Protein AF-A0A7S1Z3P0-F1 (afdb_monomer_lite)

Radius of gyration: 28.95 Å; chains: 1; bounding box: 57×92×53 Å

Organism: NCBI:txid49249

pLDDT: mean 83.25, std 19.27, range [37.44, 96.88]

InterPro domains:
  IPR041664 Orc1-like, AAA ATPase domain [PF13191] (24-86)
  IPR053159 Hybrid Signal Transduction Histidine Kinase [PTHR43642] (18-118)

Foldseek 3Di:
DDDDDDDDDDDDDDPPPPPPPPPPDPDDPVRVLVVVLVVVLVVLLVQADPVHADEAEDEACLPDDLSRLVSVLSNQLDPSRPRYHYHYYHDPVSDDCPRSNVVSVVVSVVSVGDDDDDD

Secondary structure (DSSP, 8-state):
------------------------PPPPHHHHHHHHHHHHHHHHHHH-BTTB-EEEEE--GGG--HHHHHHHHHHHT-TT-TTEEEEE---GGG--TTSHHHHHHHHHHTTT-------

Sequence (119 aa):
LRRLLFEEQQPEGSQRVSSHSSSPKAATTIEAQNRFQYVFRTFVRAIVSPLRPLVLFLDDLQWADAASLDLIRVMVTDSQTRSLLFLGCYRDNEVSDGHIFSTAVRHIQSQNIPIANIH

Structure (mmCIF, N/CA/C/O backbone):
data_AF-A0A7S1Z3P0-F1
#
_entry.id   AF-A0A7S1Z3P0-F1
#
loop_
_atom_site.group_PDB
_atom_site.id
_atom_site.type_symbol
_atom_site.label_atom_id
_atom_site.label_alt_id
_atom_site.label_comp_id
_atom_site.label_asym_id
_atom_site.label_entity_id
_atom_site.label_seq_id
_atom_site.pdbx_PDB_ins_code
_atom_site.Cartn_x
_atom_site.Cartn_y
_atom_site.Cartn_z
_atom_site.occupancy
_atom_site.B_iso_or_equiv
_atom_site.auth_seq_id
_atom_site.auth_comp_id
_atom_site.auth_asym_id
_atom_site.auth_atom_id
_atom_site.pdbx_PDB_model_num
ATOM 1 N N . LEU A 1 1 ? 39.085 76.384 30.826 1.00 37.91 1 LEU A N 1
ATOM 2 C CA . LEU A 1 1 ? 37.634 76.682 30.726 1.00 37.91 1 LEU A CA 1
ATOM 3 C C . LEU A 1 1 ? 36.993 75.506 29.999 1.00 37.91 1 LEU A C 1
ATOM 5 O O . LEU A 1 1 ? 37.439 75.244 28.902 1.00 37.91 1 LEU A O 1
ATOM 9 N N . ARG A 1 2 ? 36.013 74.735 30.459 1.00 37.44 2 ARG A N 1
ATOM 10 C CA . ARG A 1 2 ? 35.217 74.608 31.688 1.00 37.44 2 ARG A CA 1
ATOM 11 C C . ARG A 1 2 ? 34.238 73.455 31.343 1.00 37.44 2 ARG A C 1
ATOM 13 O O . ARG A 1 2 ? 33.622 73.581 30.296 1.00 37.44 2 ARG A O 1
ATOM 20 N N . ARG A 1 3 ? 34.064 72.449 32.229 1.00 37.72 3 ARG A N 1
ATOM 21 C CA . ARG A 1 3 ? 32.960 71.433 32.275 1.00 37.72 3 ARG A CA 1
ATOM 22 C C . ARG A 1 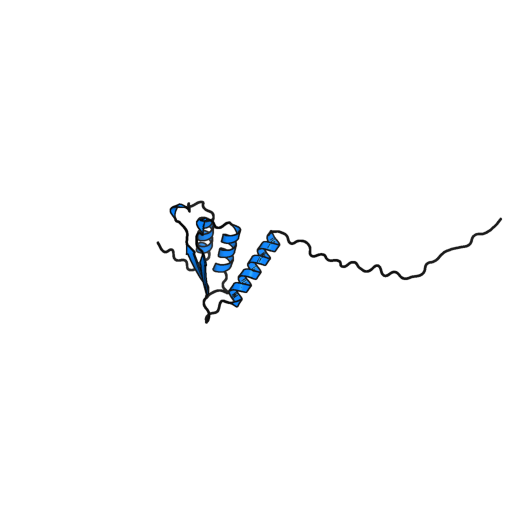3 ? 32.939 70.383 31.140 1.00 37.72 3 ARG A C 1
ATOM 24 O O . ARG A 1 3 ? 32.899 70.777 29.991 1.00 37.72 3 ARG A O 1
ATOM 31 N N . LEU A 1 4 ? 32.996 69.051 31.313 1.00 42.22 4 LEU A N 1
ATOM 32 C CA . LEU A 1 4 ? 32.502 68.086 32.326 1.00 42.22 4 LEU A CA 1
ATOM 33 C C . LEU A 1 4 ? 31.037 68.281 32.752 1.00 42.22 4 LEU A C 1
ATOM 35 O O . LEU A 1 4 ? 30.711 69.357 33.245 1.00 42.22 4 LEU A O 1
ATOM 39 N N . LEU A 1 5 ? 30.255 67.188 32.651 1.00 37.84 5 LEU A N 1
ATOM 40 C CA . LEU A 1 5 ? 28.795 66.977 32.815 1.00 37.84 5 LEU A CA 1
ATOM 41 C C . LEU A 1 5 ? 28.104 66.867 31.439 1.00 37.84 5 LEU A C 1
ATOM 43 O O . LEU A 1 5 ? 28.018 67.858 30.729 1.00 37.84 5 LEU A O 1
ATOM 47 N N . PHE A 1 6 ? 27.658 65.700 30.970 1.00 37.44 6 PHE A N 1
ATOM 48 C CA . PHE A 1 6 ? 26.728 64.801 31.655 1.00 37.44 6 PHE A CA 1
ATOM 49 C C . PHE A 1 6 ? 26.888 63.334 31.219 1.00 37.44 6 PHE A C 1
ATOM 51 O O . PHE A 1 6 ? 26.957 63.033 30.029 1.00 37.44 6 PHE A O 1
ATOM 58 N N . GLU A 1 7 ? 26.893 62.442 32.210 1.00 37.81 7 GLU A N 1
ATOM 59 C CA . GLU A 1 7 ? 26.382 61.078 32.088 1.00 37.81 7 GLU A CA 1
ATOM 60 C C . GLU A 1 7 ? 24.895 61.130 31.710 1.00 37.81 7 GLU A C 1
ATOM 62 O O . GLU A 1 7 ? 24.104 61.741 32.427 1.00 37.81 7 GLU A O 1
ATOM 67 N N . GLU A 1 8 ? 24.503 60.441 30.641 1.00 38.06 8 GLU A N 1
ATOM 68 C CA . GLU A 1 8 ? 23.136 59.935 30.500 1.00 38.06 8 GLU A CA 1
ATOM 69 C C . GLU A 1 8 ? 23.148 58.444 30.841 1.00 38.06 8 GLU A C 1
ATOM 71 O O . GLU A 1 8 ? 23.467 57.581 30.023 1.00 38.06 8 GLU A O 1
ATOM 76 N N . GLN A 1 9 ? 22.835 58.160 32.103 1.00 44.25 9 GLN A N 1
ATOM 77 C CA . GLN A 1 9 ? 22.299 56.871 32.520 1.00 44.25 9 GLN A CA 1
ATOM 78 C C . GLN A 1 9 ? 20.843 56.757 32.024 1.00 44.25 9 GLN A C 1
ATOM 80 O O . GLN A 1 9 ? 20.094 57.733 32.040 1.00 44.25 9 GLN A O 1
ATOM 85 N N . GLN A 1 10 ? 20.490 55.555 31.561 1.00 45.69 10 GLN A N 1
ATOM 86 C CA . GLN A 1 10 ? 19.236 55.133 30.915 1.00 45.69 10 GLN A CA 1
ATOM 87 C C . GLN A 1 10 ? 17.949 55.428 31.709 1.00 45.69 10 GLN A C 1
ATOM 89 O O . GLN A 1 10 ? 17.977 55.541 32.935 1.00 45.69 10 GLN A O 1
ATOM 94 N N . PRO A 1 11 ? 16.790 55.299 31.036 1.00 44.47 11 PRO A N 1
ATOM 95 C CA . PRO A 1 11 ? 15.736 54.480 31.624 1.00 44.47 11 PRO A CA 1
ATOM 96 C C . PRO A 1 11 ? 15.246 53.367 30.679 1.00 44.47 11 PRO A C 1
ATOM 98 O O . PRO A 1 11 ? 14.875 53.602 29.533 1.00 44.47 11 PRO A O 1
ATOM 101 N N . GLU A 1 12 ? 15.305 52.139 31.200 1.00 48.88 12 GLU A N 1
ATOM 102 C CA . GLU A 1 12 ? 14.225 51.140 31.262 1.00 48.88 12 GLU A CA 1
ATOM 103 C C . GLU A 1 12 ? 13.098 51.209 30.208 1.00 48.88 12 GLU A C 1
ATOM 105 O O . GLU A 1 12 ? 12.359 52.186 30.112 1.00 48.88 12 GLU A O 1
ATOM 110 N N . GLY A 1 13 ? 12.851 50.070 29.546 1.00 48.66 13 GLY A N 1
ATOM 111 C CA . GLY A 1 13 ? 11.522 49.758 29.012 1.00 48.66 13 GLY A CA 1
ATOM 112 C C . GLY A 1 13 ? 11.394 49.709 27.491 1.00 48.66 13 GLY A C 1
ATOM 113 O O . GLY A 1 13 ? 10.679 50.493 26.876 1.00 48.66 13 GLY A O 1
ATOM 114 N N . SER A 1 14 ? 11.972 48.690 26.864 1.00 45.34 14 SER A N 1
ATOM 115 C CA . SER A 1 14 ? 11.329 48.102 25.688 1.00 45.34 14 SER A CA 1
ATOM 116 C C . SER A 1 14 ? 11.602 46.617 25.663 1.00 45.34 14 SER A C 1
ATOM 118 O O . SER A 1 14 ? 12.618 46.132 25.169 1.00 45.34 14 SER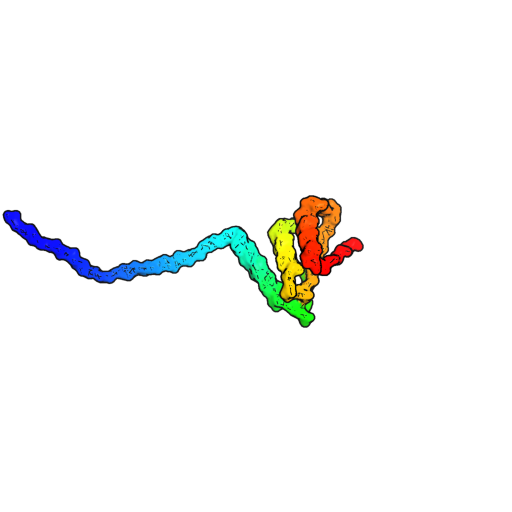 A O 1
ATOM 120 N N . GLN A 1 15 ? 10.644 45.916 26.257 1.00 56.22 15 GLN A N 1
ATOM 121 C CA . GLN A 1 15 ? 10.308 44.527 26.026 1.00 56.22 15 GLN A CA 1
ATOM 122 C C . GLN A 1 15 ? 10.391 44.259 24.518 1.00 56.22 15 GLN A C 1
ATOM 124 O O . GLN A 1 15 ? 9.438 44.477 23.772 1.00 56.22 15 GLN A O 1
ATOM 129 N N . ARG A 1 16 ? 11.569 43.834 24.042 1.00 45.06 16 ARG A N 1
ATOM 130 C CA . ARG A 1 16 ? 11.700 43.250 22.711 1.00 45.06 16 ARG A CA 1
ATOM 131 C C . ARG A 1 16 ? 10.906 41.967 22.790 1.00 45.06 16 ARG A C 1
ATOM 133 O O . ARG A 1 16 ? 11.384 40.971 23.326 1.00 45.06 16 ARG A O 1
ATOM 140 N N . VAL A 1 17 ? 9.659 42.072 22.335 1.00 55.75 17 VAL A N 1
ATOM 141 C CA . VAL A 1 17 ? 8.761 40.977 22.001 1.00 55.75 17 VAL A CA 1
ATOM 142 C C . VAL A 1 17 ? 9.635 39.846 21.494 1.00 55.75 17 VAL A C 1
ATOM 144 O O . VAL A 1 17 ? 10.293 39.972 20.460 1.00 55.75 17 VAL A O 1
ATOM 147 N N . SER A 1 18 ? 9.713 38.782 22.287 1.00 45.12 18 SER A N 1
ATOM 148 C CA . SER A 1 18 ? 10.277 37.531 21.837 1.00 45.12 18 SER A CA 1
ATOM 149 C C . SER A 1 18 ? 9.451 37.143 20.621 1.00 45.12 18 SER A C 1
ATOM 151 O O . SER A 1 18 ? 8.296 36.736 20.726 1.00 45.12 18 SER A O 1
ATOM 153 N N . SER A 1 19 ? 10.020 37.355 19.440 1.00 51.97 19 SER A N 1
ATOM 154 C CA . SER A 1 19 ? 9.461 36.890 18.187 1.00 51.97 19 SER A CA 1
ATOM 155 C C . SER A 1 19 ? 9.576 35.369 18.183 1.00 51.97 19 SER A C 1
ATOM 157 O O . SER A 1 19 ? 10.412 34.795 17.491 1.00 51.97 19 SER A O 1
ATOM 159 N N . HIS A 1 20 ? 8.725 34.694 18.954 1.00 54.00 20 HIS A N 1
ATOM 160 C CA . HIS A 1 20 ? 8.344 33.316 18.684 1.00 54.00 20 HIS A CA 1
ATOM 161 C C . HIS A 1 20 ? 7.408 33.321 17.470 1.00 54.00 20 HIS A C 1
ATOM 163 O O . HIS A 1 20 ? 6.283 32.837 17.518 1.00 54.00 20 HIS A O 1
ATOM 169 N N . SER A 1 21 ? 7.876 33.876 16.351 1.00 48.31 21 SER A N 1
ATOM 170 C CA . SER A 1 21 ? 7.348 33.523 15.045 1.00 48.31 21 SER A CA 1
ATOM 171 C C . SER A 1 21 ? 8.012 32.206 14.660 1.00 48.31 21 SER A C 1
ATOM 173 O O . SER A 1 21 ? 8.901 32.162 13.810 1.00 48.31 21 SER A O 1
ATOM 175 N N . SER A 1 22 ? 7.621 31.121 15.329 1.00 52.50 22 SER A N 1
ATOM 176 C CA . SER A 1 22 ? 7.821 29.783 14.787 1.00 52.50 22 SER A CA 1
ATOM 177 C C . SER A 1 22 ? 6.887 29.658 13.587 1.00 52.50 22 SER A C 1
ATOM 179 O O . SER A 1 22 ? 5.783 29.124 13.687 1.00 52.50 22 SER A O 1
ATOM 181 N N . SER A 1 23 ? 7.300 30.230 12.455 1.00 56.50 23 SER A N 1
ATOM 182 C CA . SER A 1 23 ? 6.733 29.863 11.168 1.00 56.50 23 SER A CA 1
ATOM 183 C C . SER A 1 23 ? 6.852 28.341 11.054 1.00 56.50 23 SER A C 1
ATOM 185 O O . SER A 1 23 ? 7.894 27.789 11.433 1.00 56.50 23 SER A O 1
ATOM 187 N N . PRO A 1 24 ? 5.800 27.627 10.613 1.00 61.59 24 PRO A N 1
ATOM 188 C CA . PRO A 1 24 ? 5.906 26.190 10.468 1.00 61.59 24 PRO A CA 1
ATOM 189 C C . PRO A 1 24 ? 7.038 25.929 9.480 1.00 61.59 24 PRO A C 1
ATOM 191 O O . PRO A 1 24 ? 6.971 26.345 8.321 1.00 61.59 24 PRO A O 1
ATOM 194 N N . LYS A 1 25 ? 8.111 25.294 9.958 1.00 68.75 25 LYS A N 1
ATOM 195 C CA . LYS A 1 25 ? 9.194 24.828 9.098 1.00 68.75 25 LYS A CA 1
ATOM 196 C C . LYS A 1 25 ? 8.542 23.954 8.030 1.00 68.75 25 LYS A C 1
ATOM 198 O O . LYS A 1 25 ? 7.811 23.027 8.377 1.00 68.75 25 LYS A O 1
ATOM 203 N N . ALA A 1 26 ? 8.750 24.280 6.755 1.00 74.69 26 ALA A N 1
ATOM 204 C CA . ALA A 1 26 ? 8.226 23.468 5.665 1.00 74.69 26 ALA A CA 1
ATOM 205 C C . ALA A 1 26 ? 8.687 22.019 5.880 1.00 74.69 26 ALA A C 1
ATOM 207 O O . ALA A 1 26 ? 9.886 21.762 6.025 1.00 74.69 26 ALA A O 1
ATOM 208 N N . ALA A 1 27 ? 7.722 21.104 5.984 1.00 76.94 27 ALA A N 1
ATOM 209 C CA . ALA A 1 27 ? 8.000 19.695 6.212 1.00 76.94 27 ALA A CA 1
ATOM 210 C C . ALA A 1 27 ? 8.865 19.156 5.068 1.00 76.94 27 ALA A C 1
ATOM 212 O O . ALA A 1 27 ? 8.664 19.510 3.904 1.00 76.94 27 ALA A O 1
ATOM 213 N N . THR A 1 28 ? 9.818 18.285 5.390 1.00 90.00 28 THR A N 1
ATOM 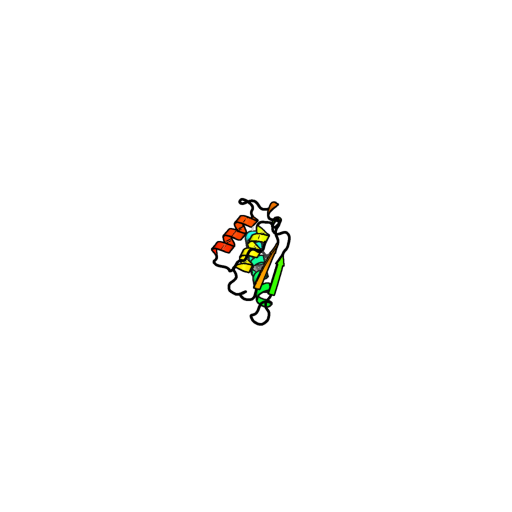214 C CA . THR A 1 28 ? 10.565 17.563 4.348 1.00 90.00 28 THR A CA 1
ATOM 215 C C . THR A 1 28 ? 9.622 16.643 3.565 1.00 90.00 28 THR A C 1
ATOM 217 O O . THR A 1 28 ? 8.581 16.239 4.086 1.00 90.00 28 THR A O 1
ATOM 220 N N . THR A 1 29 ? 9.986 16.248 2.342 1.00 88.38 29 THR A N 1
ATOM 221 C CA . THR A 1 29 ? 9.188 15.297 1.543 1.00 88.38 29 THR A CA 1
ATOM 222 C C . THR A 1 29 ? 8.917 13.990 2.297 1.00 88.38 29 THR A C 1
ATOM 224 O O . THR A 1 29 ? 7.799 13.485 2.268 1.00 88.38 29 THR A O 1
ATOM 227 N N . ILE A 1 30 ? 9.905 13.479 3.044 1.00 90.88 30 ILE A N 1
ATOM 228 C CA . ILE A 1 30 ? 9.759 12.264 3.864 1.00 90.88 30 ILE A CA 1
ATOM 229 C C . ILE A 1 30 ? 8.774 12.490 5.016 1.00 90.88 30 ILE A C 1
ATOM 231 O O . ILE A 1 30 ? 7.915 11.653 5.276 1.00 90.88 30 ILE A O 1
ATOM 235 N N . GLU A 1 31 ? 8.863 13.627 5.706 1.00 93.62 31 GLU A N 1
ATOM 236 C CA . GLU A 1 31 ? 7.935 13.952 6.792 1.00 93.62 31 GLU A CA 1
ATOM 237 C C . GLU A 1 31 ? 6.499 14.110 6.275 1.00 93.62 31 GLU A C 1
ATOM 239 O O . GLU A 1 31 ? 5.559 13.605 6.891 1.00 93.62 31 GLU A O 1
ATOM 244 N N . ALA A 1 32 ? 6.326 14.763 5.123 1.00 92.62 32 ALA A N 1
ATOM 245 C CA . ALA A 1 32 ? 5.032 14.894 4.469 1.00 92.62 32 ALA A CA 1
ATOM 246 C C . ALA A 1 32 ? 4.454 13.523 4.080 1.00 92.62 32 ALA A C 1
ATOM 248 O O . ALA A 1 32 ? 3.288 13.265 4.381 1.00 92.62 32 ALA A O 1
ATOM 249 N N . GLN A 1 33 ? 5.270 12.630 3.507 1.00 92.12 33 GLN A N 1
ATOM 250 C CA . GLN A 1 33 ? 4.873 11.260 3.168 1.00 92.12 33 GLN A CA 1
ATOM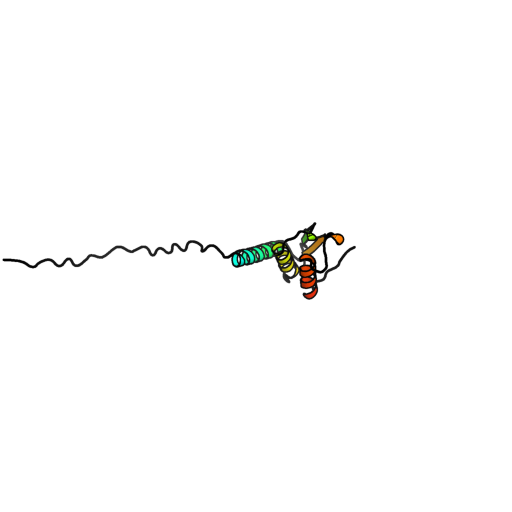 251 C C . GLN A 1 33 ? 4.457 10.463 4.411 1.00 92.12 33 GLN A C 1
ATOM 253 O O . GLN A 1 33 ? 3.370 9.890 4.442 1.00 92.12 33 GLN A O 1
ATOM 258 N N . ASN A 1 34 ? 5.273 10.481 5.469 1.00 93.44 34 ASN A N 1
ATOM 259 C CA . ASN A 1 34 ? 4.980 9.777 6.720 1.00 93.44 34 ASN A CA 1
ATOM 260 C C . ASN A 1 34 ? 3.690 10.291 7.368 1.00 93.44 34 ASN A C 1
ATOM 262 O O . ASN A 1 34 ? 2.861 9.507 7.835 1.00 93.44 34 ASN A O 1
ATOM 266 N N . ARG A 1 35 ? 3.493 11.615 7.380 1.00 94.44 35 ARG A N 1
ATOM 267 C CA . ARG A 1 35 ? 2.272 12.233 7.903 1.00 94.44 35 ARG A CA 1
ATOM 268 C C . ARG A 1 35 ? 1.059 11.848 7.064 1.00 94.44 35 ARG A C 1
ATOM 270 O O . ARG A 1 35 ? 0.024 11.515 7.634 1.00 94.44 35 ARG A O 1
ATOM 277 N N . PHE A 1 36 ? 1.185 11.857 5.740 1.00 95.25 36 PHE A N 1
ATOM 278 C CA . PHE A 1 36 ? 0.116 11.438 4.842 1.00 95.25 36 PHE A CA 1
ATOM 279 C C . PHE A 1 36 ? -0.267 9.971 5.071 1.00 95.25 36 PHE A C 1
ATOM 281 O O . PHE A 1 36 ? -1.433 9.688 5.332 1.00 95.25 36 PHE A O 1
ATOM 288 N N . GLN A 1 37 ? 0.705 9.053 5.088 1.00 95.62 37 GLN A N 1
ATOM 289 C CA . GLN A 1 37 ? 0.468 7.632 5.366 1.00 95.62 37 GLN A CA 1
ATOM 290 C C . GLN A 1 37 ? -0.182 7.413 6.738 1.00 95.62 37 GLN A C 1
ATOM 292 O O . GLN A 1 37 ? -1.123 6.629 6.863 1.00 95.62 37 GLN A O 1
ATOM 297 N N . TYR A 1 38 ? 0.270 8.135 7.768 1.00 95.12 38 TYR A N 1
ATOM 298 C CA . TYR A 1 38 ? -0.324 8.074 9.102 1.00 95.12 38 TYR A CA 1
ATOM 299 C C . TYR A 1 38 ? -1.791 8.521 9.107 1.00 95.12 38 TYR A C 1
ATOM 301 O O . TYR A 1 38 ? -2.648 7.831 9.669 1.00 95.12 38 TYR A O 1
ATOM 309 N N . VAL A 1 39 ? -2.090 9.660 8.477 1.00 96.50 39 VAL A N 1
ATOM 310 C CA . VAL A 1 39 ? -3.455 10.194 8.388 1.00 96.50 39 VAL A CA 1
ATOM 311 C C . VAL A 1 39 ? -4.345 9.250 7.587 1.00 96.50 39 VAL A C 1
ATOM 313 O O . VAL A 1 39 ? -5.434 8.921 8.049 1.00 96.50 39 VAL A O 1
ATOM 316 N N . PHE A 1 40 ? -3.873 8.749 6.444 1.00 95.12 40 PHE A N 1
ATOM 317 C CA . PHE A 1 40 ? -4.636 7.831 5.600 1.00 95.12 40 PHE A CA 1
ATOM 318 C C . PHE A 1 40 ? -4.964 6.528 6.334 1.00 95.12 40 PHE A C 1
ATOM 320 O O . PHE A 1 40 ? -6.112 6.093 6.364 1.00 95.12 40 PHE A O 1
ATOM 327 N N . ARG A 1 41 ? -3.983 5.945 7.031 1.00 94.94 41 ARG A N 1
ATOM 328 C CA . ARG A 1 41 ? -4.201 4.754 7.860 1.00 94.94 41 ARG A CA 1
ATOM 329 C C . ARG A 1 41 ? -5.197 5.018 8.989 1.00 94.94 41 ARG A C 1
ATOM 331 O O . ARG A 1 41 ? -6.061 4.191 9.261 1.00 94.94 41 ARG A O 1
ATOM 338 N N . THR A 1 42 ? -5.108 6.181 9.632 1.00 95.31 42 THR A N 1
ATOM 339 C CA . THR A 1 42 ? -6.055 6.585 10.685 1.00 95.31 42 THR A CA 1
ATOM 340 C C . THR A 1 42 ? -7.471 6.738 10.133 1.00 95.31 42 THR A C 1
ATOM 342 O O . THR A 1 42 ? -8.423 6.285 10.764 1.00 95.31 42 THR A O 1
ATOM 345 N N . PHE A 1 43 ? -7.612 7.307 8.937 1.00 95.31 43 PHE A N 1
ATOM 346 C CA . PHE A 1 43 ? -8.887 7.412 8.238 1.00 95.31 43 PHE A CA 1
ATOM 347 C C . PHE A 1 43 ? -9.497 6.030 7.962 1.00 95.31 43 PHE A C 1
ATOM 349 O O . PHE A 1 43 ? -10.645 5.793 8.332 1.00 95.31 43 PHE A O 1
ATOM 356 N N . VAL A 1 44 ? -8.718 5.090 7.416 1.00 95.12 44 VAL A N 1
ATOM 357 C CA . VAL A 1 44 ? -9.184 3.713 7.168 1.00 95.12 44 VAL A CA 1
ATOM 358 C C . VAL A 1 44 ? -9.613 3.028 8.472 1.00 95.12 44 VAL A C 1
ATOM 360 O O . VAL A 1 44 ? -10.686 2.433 8.537 1.00 95.12 44 VAL A O 1
ATOM 363 N N . ARG A 1 45 ? -8.836 3.166 9.553 1.00 94.31 45 ARG A N 1
ATOM 364 C CA . ARG A 1 45 ? -9.198 2.622 10.876 1.00 94.31 45 ARG A CA 1
ATOM 365 C C . ARG A 1 45 ? -10.498 3.198 11.437 1.00 94.31 45 ARG A C 1
ATOM 367 O O . ARG A 1 45 ? -11.195 2.502 12.164 1.00 94.31 45 ARG A O 1
ATOM 374 N N . ALA A 1 46 ? -10.822 4.454 11.135 1.00 94.75 46 ALA A N 1
ATOM 375 C CA . ALA A 1 46 ? -12.042 5.087 11.632 1.00 94.75 46 ALA A CA 1
ATOM 376 C C . ALA A 1 46 ? -13.315 4.513 10.983 1.00 94.75 46 ALA A C 1
ATOM 378 O O . ALA A 1 46 ? -14.385 4.536 11.595 1.00 94.75 46 ALA A O 1
ATOM 379 N N . ILE A 1 47 ? -13.204 3.989 9.759 1.00 93.75 47 ILE A N 1
ATOM 380 C CA . ILE A 1 47 ? -14.336 3.436 9.004 1.00 93.75 47 ILE A CA 1
ATOM 381 C C . ILE A 1 47 ? -14.427 1.907 9.102 1.00 93.75 47 ILE A C 1
ATOM 383 O O . ILE A 1 47 ? -15.535 1.371 9.096 1.00 93.75 47 ILE A O 1
ATOM 387 N N . VAL A 1 48 ? -13.295 1.214 9.263 1.00 94.94 48 VAL A N 1
ATOM 388 C CA . VAL A 1 48 ? -13.226 -0.249 9.384 1.00 94.94 48 VAL A CA 1
ATOM 389 C C . VAL A 1 48 ? -13.562 -0.702 10.802 1.00 94.94 48 VAL A C 1
ATOM 391 O O . VAL A 1 48 ? -12.974 -0.243 11.778 1.00 94.94 48 VAL A O 1
ATOM 394 N N . SER A 1 49 ? -14.460 -1.676 10.933 1.00 92.56 49 SER A N 1
ATOM 395 C CA . SER A 1 49 ? -14.649 -2.418 12.183 1.00 92.56 49 SER A CA 1
ATOM 396 C C . SER A 1 49 ? -15.132 -3.847 11.915 1.00 92.56 49 SER A C 1
ATOM 398 O O . SER A 1 49 ? -15.611 -4.124 10.816 1.00 92.56 49 SER A O 1
ATOM 400 N N . PRO A 1 50 ? -15.092 -4.758 12.906 1.00 90.50 50 PRO A N 1
ATOM 401 C CA . PRO A 1 50 ? -15.656 -6.102 12.747 1.00 90.50 50 PRO A CA 1
ATOM 402 C C . PRO A 1 50 ? -17.132 -6.120 12.321 1.00 90.50 50 PRO A C 1
ATOM 404 O O . PRO A 1 50 ? -17.564 -7.051 11.652 1.00 90.50 50 PRO A O 1
ATOM 407 N N . LEU A 1 51 ? -17.900 -5.085 12.683 1.00 94.31 51 LEU A N 1
ATOM 408 C CA . LEU A 1 51 ? -19.307 -4.927 12.294 1.00 94.31 51 LEU A CA 1
ATOM 409 C C . LEU A 1 51 ? -19.488 -4.152 10.978 1.00 94.31 51 LEU A C 1
ATOM 411 O O . LEU A 1 51 ? -20.592 -4.102 10.445 1.00 94.31 51 LEU A O 1
ATOM 415 N N . ARG A 1 52 ? -18.428 -3.511 10.476 1.00 93.12 52 ARG A N 1
ATOM 416 C CA . ARG A 1 52 ? -18.416 -2.696 9.255 1.00 93.12 52 ARG A CA 1
ATOM 417 C C . ARG A 1 52 ? -17.150 -3.008 8.452 1.00 93.12 52 ARG A C 1
ATOM 419 O O . ARG A 1 52 ? -16.185 -2.239 8.518 1.00 93.12 52 ARG A O 1
ATOM 426 N N . PRO A 1 53 ? -17.113 -4.154 7.750 1.00 94.88 53 PRO A N 1
ATOM 427 C CA . PRO A 1 53 ? -15.993 -4.470 6.882 1.00 94.88 53 PRO A CA 1
ATOM 428 C C . PRO A 1 53 ? -15.916 -3.469 5.725 1.00 94.88 53 PRO A C 1
ATOM 430 O O . PRO A 1 53 ? -16.941 -3.004 5.224 1.00 94.88 53 PRO A O 1
ATOM 433 N N . LEU A 1 54 ? -14.697 -3.150 5.299 1.00 96.00 54 LEU A N 1
ATOM 434 C CA . LEU A 1 54 ? -14.430 -2.299 4.143 1.00 96.00 54 LEU A CA 1
ATOM 435 C C . LEU A 1 54 ? -13.833 -3.143 3.026 1.00 96.00 54 LEU A C 1
ATOM 437 O O . LEU A 1 54 ? -12.901 -3.908 3.262 1.00 96.00 54 LEU A O 1
ATOM 441 N N . VAL A 1 55 ? -14.325 -2.945 1.808 1.00 95.88 55 VAL A N 1
ATOM 442 C CA . VAL A 1 55 ? -13.679 -3.448 0.595 1.00 95.88 55 VAL A CA 1
ATOM 443 C C . VAL A 1 55 ? -13.088 -2.255 -0.146 1.00 95.88 55 VAL A C 1
ATOM 445 O O . VAL A 1 55 ? -13.819 -1.326 -0.486 1.00 95.88 55 VAL A O 1
ATOM 448 N N . LEU A 1 56 ? -11.776 -2.266 -0.377 1.00 95.12 56 LEU A N 1
ATOM 449 C CA . LEU A 1 56 ? -11.086 -1.282 -1.209 1.00 95.12 56 LEU A CA 1
ATOM 450 C C . LEU A 1 56 ? -10.695 -1.950 -2.525 1.00 95.12 56 LEU A C 1
ATOM 452 O O . LEU A 1 56 ? -9.893 -2.879 -2.521 1.00 95.12 56 LEU A O 1
ATOM 456 N N . PHE A 1 57 ? -11.268 -1.476 -3.628 1.00 96.19 57 PHE A N 1
ATOM 457 C CA . PHE A 1 57 ? -10.986 -1.964 -4.975 1.00 96.19 57 PHE A CA 1
ATOM 458 C C . PHE A 1 57 ? -10.193 -0.917 -5.755 1.00 96.19 57 PHE A C 1
ATOM 460 O O . PHE A 1 57 ? -10.634 0.231 -5.833 1.00 96.19 57 PHE A O 1
ATOM 467 N N . LEU A 1 58 ? -9.053 -1.309 -6.322 1.00 96.12 58 LEU A N 1
ATOM 468 C CA . LEU A 1 58 ? -8.229 -0.471 -7.192 1.00 96.12 58 LEU A CA 1
ATOM 469 C C . LEU A 1 58 ? -7.931 -1.201 -8.503 1.00 96.12 58 LEU A C 1
ATOM 471 O O . LEU A 1 58 ? -7.510 -2.359 -8.492 1.00 96.12 58 LEU A O 1
ATOM 475 N N . ASP A 1 59 ? -8.124 -0.496 -9.613 1.00 95.12 59 ASP A N 1
ATOM 476 C CA . ASP A 1 59 ? -7.821 -0.985 -10.959 1.00 95.12 59 ASP A CA 1
ATOM 477 C C . ASP A 1 59 ? -6.492 -0.407 -11.480 1.00 95.12 59 ASP A C 1
ATOM 479 O O . ASP A 1 59 ? -5.945 0.533 -10.897 1.00 95.12 59 ASP A O 1
ATOM 483 N N . ASP A 1 60 ? -5.981 -0.988 -12.567 1.00 95.44 60 ASP A N 1
ATOM 484 C CA . ASP A 1 60 ? -4.762 -0.587 -13.281 1.00 95.44 60 ASP A CA 1
ATOM 485 C C . ASP A 1 60 ? -3.505 -0.457 -12.389 1.00 95.44 60 ASP A C 1
ATOM 487 O O . ASP A 1 60 ? -2.669 0.438 -12.562 1.00 95.44 60 ASP A O 1
ATOM 491 N N . LEU A 1 61 ? -3.313 -1.380 -11.435 1.00 96.44 61 LEU A N 1
ATOM 492 C CA . LEU A 1 61 ? -2.170 -1.336 -10.510 1.00 96.44 61 LEU A CA 1
ATOM 493 C C . LEU A 1 61 ? -0.805 -1.464 -11.201 1.00 96.44 61 LEU A C 1
ATOM 495 O O . LEU A 1 61 ? 0.210 -1.079 -10.615 1.00 96.44 61 LEU A O 1
ATOM 499 N N . GLN A 1 62 ? -0.757 -1.941 -12.447 1.00 95.38 62 GLN A N 1
ATOM 500 C CA . GLN A 1 62 ? 0.465 -1.939 -13.250 1.00 95.38 62 GLN A CA 1
ATOM 501 C C . GLN A 1 62 ? 1.007 -0.525 -13.527 1.00 95.38 62 GLN A C 1
ATOM 503 O O . GLN A 1 62 ? 2.191 -0.384 -13.810 1.00 95.38 62 GLN A O 1
ATOM 508 N N . TRP A 1 63 ? 0.191 0.526 -13.403 1.00 95.81 63 TRP A N 1
ATOM 509 C CA . TRP A 1 63 ? 0.626 1.918 -13.592 1.00 95.81 63 TRP A CA 1
ATOM 510 C C . TRP A 1 63 ? 0.828 2.685 -12.281 1.00 95.81 63 TRP A C 1
ATOM 512 O O . TRP A 1 63 ? 1.144 3.876 -12.306 1.00 95.81 63 TRP A O 1
ATOM 522 N N . ALA A 1 64 ? 0.665 2.030 -11.130 1.00 96.88 64 ALA A N 1
ATOM 523 C CA . ALA A 1 64 ? 0.873 2.667 -9.838 1.00 96.88 64 ALA A CA 1
ATOM 524 C C . ALA A 1 64 ? 2.354 3.017 -9.623 1.00 96.88 64 ALA A C 1
ATOM 526 O O . ALA A 1 64 ? 3.247 2.193 -9.829 1.00 96.88 64 ALA A O 1
ATOM 527 N N . ASP A 1 65 ? 2.611 4.238 -9.158 1.00 94.69 65 ASP A N 1
ATOM 528 C CA . ASP A 1 65 ? 3.955 4.675 -8.801 1.00 94.69 65 ASP A CA 1
ATOM 529 C C . ASP A 1 65 ? 4.434 4.066 -7.469 1.00 94.69 65 ASP A C 1
ATOM 531 O O . ASP A 1 65 ? 3.690 3.427 -6.718 1.00 94.69 65 ASP A O 1
ATOM 535 N N . ALA A 1 66 ? 5.713 4.276 -7.149 1.00 93.81 66 ALA A N 1
ATOM 536 C CA . ALA A 1 66 ? 6.313 3.721 -5.939 1.00 93.81 66 ALA A CA 1
ATOM 537 C C . ALA A 1 66 ? 5.637 4.222 -4.648 1.00 93.81 66 ALA A C 1
ATOM 539 O O . ALA A 1 66 ? 5.501 3.456 -3.695 1.00 93.81 66 ALA A O 1
ATOM 540 N N . ALA A 1 67 ? 5.196 5.484 -4.610 1.00 93.38 67 ALA A N 1
ATOM 541 C CA . ALA A 1 67 ? 4.553 6.064 -3.431 1.00 93.38 67 ALA A CA 1
ATOM 542 C C . ALA A 1 67 ? 3.158 5.463 -3.187 1.00 93.38 67 ALA A C 1
ATOM 544 O O . ALA A 1 67 ? 2.794 5.187 -2.042 1.00 93.38 67 ALA A O 1
ATOM 545 N N . SER A 1 68 ? 2.404 5.212 -4.258 1.00 95.00 68 SER A N 1
ATOM 546 C CA . SER A 1 68 ? 1.089 4.569 -4.225 1.00 95.00 68 SER A CA 1
ATOM 547 C C . SER A 1 68 ? 1.196 3.112 -3.786 1.00 95.00 68 SER A C 1
ATOM 549 O O . SER A 1 68 ? 0.450 2.673 -2.909 1.00 95.00 68 SER A O 1
ATOM 551 N N . LEU A 1 69 ? 2.167 2.369 -4.327 1.00 95.88 69 LEU A N 1
ATOM 552 C CA . LEU A 1 69 ? 2.430 0.987 -3.917 1.00 95.88 69 LEU A CA 1
ATOM 553 C C . LEU A 1 69 ? 2.870 0.894 -2.451 1.00 95.88 69 LEU A C 1
ATOM 555 O O . LEU A 1 69 ? 2.433 -0.008 -1.733 1.00 95.88 69 LEU A O 1
ATOM 559 N N . ASP A 1 70 ? 3.682 1.843 -1.978 1.00 94.88 70 ASP A N 1
ATOM 560 C CA . ASP A 1 70 ? 4.074 1.900 -0.569 1.00 94.88 70 ASP A CA 1
ATOM 561 C C . ASP A 1 70 ? 2.888 2.237 0.348 1.00 94.88 70 ASP A C 1
ATOM 563 O O . ASP A 1 70 ? 2.742 1.643 1.415 1.00 94.88 70 ASP A O 1
ATOM 567 N N . LEU A 1 71 ? 1.973 3.116 -0.080 1.00 94.94 71 LEU A N 1
ATOM 568 C CA . LEU A 1 71 ? 0.730 3.366 0.652 1.00 94.94 71 LEU A CA 1
ATOM 569 C C . LEU A 1 71 ? -0.127 2.097 0.758 1.00 94.94 71 LEU A C 1
ATOM 571 O O . LEU A 1 71 ? -0.584 1.768 1.854 1.00 94.94 71 LEU A O 1
ATOM 575 N N . ILE A 1 72 ? -0.316 1.367 -0.348 1.00 95.00 72 ILE A N 1
ATOM 576 C CA . ILE A 1 72 ? -1.051 0.091 -0.359 1.00 95.00 72 ILE A CA 1
ATOM 577 C C . ILE A 1 72 ? -0.416 -0.883 0.631 1.00 95.00 72 ILE A C 1
ATOM 579 O O . ILE A 1 72 ? -1.110 -1.409 1.500 1.00 95.00 72 ILE A O 1
ATOM 583 N N . ARG A 1 73 ? 0.908 -1.055 0.569 1.00 93.75 73 ARG A N 1
ATOM 584 C CA . ARG A 1 73 ? 1.675 -1.880 1.509 1.00 93.75 73 ARG A CA 1
ATOM 585 C C . ARG A 1 73 ? 1.416 -1.476 2.962 1.00 93.75 73 ARG A C 1
ATOM 587 O O . ARG A 1 73 ? 1.143 -2.345 3.788 1.00 93.75 73 ARG A O 1
ATOM 594 N N . VAL A 1 74 ? 1.482 -0.186 3.292 1.00 93.12 74 VAL A N 1
ATOM 595 C CA . VAL A 1 74 ? 1.249 0.309 4.662 1.00 93.12 74 VAL A CA 1
ATOM 596 C C . VAL A 1 74 ? -0.177 0.020 5.136 1.00 93.12 74 VAL A C 1
ATOM 598 O O . VAL A 1 74 ? -0.375 -0.255 6.319 1.00 93.12 74 VAL A O 1
ATOM 601 N N . MET A 1 75 ? -1.165 0.056 4.240 1.00 93.12 75 MET A N 1
ATOM 602 C CA . MET A 1 75 ? -2.553 -0.266 4.577 1.00 93.12 75 MET A CA 1
ATOM 603 C C . MET A 1 75 ? -2.767 -1.759 4.804 1.00 93.12 75 MET A C 1
ATOM 605 O O . MET A 1 75 ? -3.291 -2.143 5.843 1.00 93.12 75 MET A O 1
ATOM 609 N N . VAL A 1 76 ? -2.352 -2.608 3.862 1.00 92.44 76 VAL A N 1
ATOM 610 C CA . VAL A 1 76 ? -2.628 -4.055 3.939 1.00 92.44 76 VAL A CA 1
ATOM 611 C C . VAL A 1 76 ? -1.820 -4.752 5.035 1.00 92.44 76 VAL A C 1
ATOM 613 O O . VAL A 1 76 ? -2.223 -5.803 5.520 1.00 92.44 76 VAL A O 1
ATOM 616 N N . THR A 1 77 ? -0.700 -4.159 5.461 1.00 91.38 77 THR A N 1
ATOM 617 C CA . THR A 1 77 ? 0.109 -4.651 6.590 1.00 91.38 77 THR A CA 1
ATOM 618 C C . THR A 1 77 ? -0.363 -4.121 7.950 1.00 91.38 77 THR A C 1
ATOM 620 O O . THR A 1 77 ? 0.190 -4.497 8.987 1.00 91.38 77 THR A O 1
ATOM 623 N N . ASP A 1 78 ? -1.393 -3.267 7.998 1.00 91.56 78 ASP A N 1
ATOM 624 C CA . ASP A 1 78 ? -1.891 -2.714 9.253 1.00 91.56 78 ASP A CA 1
ATOM 625 C C . ASP A 1 78 ? -2.767 -3.709 10.030 1.00 91.56 78 ASP A C 1
ATOM 627 O O . ASP A 1 78 ? -3.954 -3.900 9.753 1.00 91.56 78 ASP A O 1
ATOM 631 N N . SER A 1 79 ? -2.200 -4.261 11.104 1.00 88.62 79 SER A N 1
ATOM 632 C CA . SER A 1 79 ? -2.857 -5.220 12.002 1.00 88.62 79 SER A CA 1
ATOM 633 C C . SER A 1 79 ? -4.132 -4.711 12.688 1.00 88.62 79 SER A C 1
ATOM 635 O O . SER A 1 79 ? -4.901 -5.524 13.209 1.00 88.62 79 SER A O 1
ATOM 637 N N . GLN A 1 80 ? -4.372 -3.395 12.694 1.00 89.94 80 GLN A N 1
ATOM 638 C CA . GLN A 1 80 ? -5.592 -2.781 13.232 1.00 89.94 80 GLN A CA 1
ATOM 639 C C . GLN A 1 80 ? -6.757 -2.778 12.228 1.00 89.94 80 GLN A C 1
ATOM 641 O O . GLN A 1 80 ? -7.892 -2.513 12.613 1.00 89.94 80 GLN A O 1
ATOM 646 N N . THR A 1 81 ? -6.511 -3.106 10.957 1.00 89.50 81 THR A N 1
ATOM 647 C CA . THR A 1 81 ? -7.520 -3.095 9.882 1.00 89.50 81 THR A CA 1
ATOM 648 C C . THR A 1 81 ? -7.946 -4.506 9.467 1.00 89.50 81 THR A C 1
ATOM 650 O O . THR A 1 81 ? -8.110 -4.806 8.294 1.00 89.50 81 THR A O 1
ATOM 653 N N . ARG A 1 82 ? -8.176 -5.404 10.436 1.00 86.75 82 ARG A N 1
ATOM 654 C CA . ARG A 1 82 ? -8.499 -6.828 10.171 1.00 86.75 82 ARG A CA 1
ATOM 655 C C . ARG A 1 82 ? -9.771 -7.070 9.350 1.00 86.75 82 ARG A C 1
ATOM 657 O O . ARG A 1 82 ? -9.955 -8.168 8.840 1.00 86.75 82 ARG A O 1
ATOM 664 N N . SER A 1 83 ? -10.651 -6.078 9.257 1.00 93.62 83 SER A N 1
ATOM 665 C CA . SER A 1 83 ? -11.887 -6.134 8.465 1.00 93.62 83 SER A CA 1
ATOM 666 C C . SER A 1 83 ? -11.780 -5.333 7.162 1.00 93.62 83 SER A C 1
ATOM 668 O O . SER A 1 83 ? -12.795 -4.896 6.627 1.00 93.62 83 SER A O 1
ATOM 670 N N . LEU A 1 84 ? -10.557 -5.118 6.670 1.00 95.12 84 LEU A N 1
ATOM 671 C CA . LEU A 1 84 ? -10.271 -4.581 5.344 1.00 95.12 84 LEU A CA 1
ATOM 672 C C . LEU A 1 84 ? -10.003 -5.732 4.367 1.00 95.12 84 LEU A C 1
ATOM 674 O O . LEU A 1 84 ? -9.095 -6.532 4.580 1.00 95.12 84 LEU A O 1
ATOM 678 N N . LEU A 1 85 ? -10.753 -5.768 3.270 1.00 95.12 85 LEU A N 1
ATOM 679 C CA . LEU A 1 85 ? -10.437 -6.559 2.087 1.00 95.12 85 LEU A CA 1
ATOM 680 C C . LEU A 1 85 ? -9.896 -5.620 1.006 1.00 95.12 85 LEU A C 1
ATOM 682 O O . LEU A 1 85 ? -10.592 -4.700 0.580 1.00 95.12 85 LEU A O 1
ATOM 686 N N . PHE A 1 86 ? -8.665 -5.853 0.560 1.00 95.56 86 PHE A N 1
ATOM 687 C CA . PHE A 1 86 ? -8.075 -5.133 -0.564 1.00 95.56 86 PHE A CA 1
ATOM 688 C C . PHE A 1 86 ? -8.169 -5.987 -1.829 1.00 95.56 86 PHE A C 1
ATOM 690 O O . PHE A 1 86 ? -7.726 -7.134 -1.834 1.00 95.56 86 PHE A O 1
ATOM 697 N N . LEU A 1 87 ? -8.730 -5.420 -2.892 1.00 96.62 87 LEU A N 1
ATOM 698 C CA . LEU A 1 87 ? -8.844 -6.033 -4.208 1.00 96.62 87 LEU A CA 1
ATOM 699 C C . LEU A 1 87 ? -8.082 -5.171 -5.211 1.00 96.62 87 LEU A C 1
ATOM 701 O O . LEU A 1 87 ? -8.325 -3.970 -5.320 1.00 96.62 87 LEU A O 1
ATOM 705 N N . GLY A 1 88 ? -7.150 -5.793 -5.922 1.00 95.75 88 GLY A N 1
ATOM 706 C CA . GLY A 1 88 ? -6.310 -5.130 -6.905 1.00 95.75 88 GLY A CA 1
ATOM 707 C C . GLY A 1 88 ? -6.401 -5.822 -8.252 1.00 95.75 88 GLY A C 1
ATOM 708 O O . GLY A 1 88 ? -6.232 -7.038 -8.317 1.00 95.75 88 GLY A O 1
ATOM 709 N N . CYS A 1 89 ? -6.627 -5.050 -9.309 1.00 96.25 89 CYS A N 1
ATOM 710 C CA . CYS A 1 89 ? -6.563 -5.532 -10.681 1.00 96.25 89 CYS A CA 1
ATOM 711 C C . CYS A 1 89 ? -5.294 -5.020 -11.360 1.00 96.25 89 CYS A C 1
ATOM 713 O O . CYS A 1 89 ? -4.875 -3.877 -11.162 1.00 96.25 89 CYS A O 1
ATOM 715 N N . TYR A 1 90 ? -4.663 -5.893 -12.141 1.00 95.75 90 TYR A N 1
ATOM 716 C CA . TYR A 1 90 ? -3.553 -5.527 -13.004 1.00 95.75 90 TYR A CA 1
ATOM 717 C C . TYR A 1 90 ? -3.538 -6.397 -14.258 1.00 95.75 90 TYR A C 1
ATOM 719 O O . TYR A 1 90 ? -4.060 -7.513 -14.252 1.00 95.75 90 TYR A O 1
ATOM 727 N N . ARG A 1 91 ? -2.927 -5.891 -15.330 1.00 94.38 91 ARG A N 1
ATOM 728 C CA . ARG A 1 91 ? -2.711 -6.656 -16.565 1.00 94.38 91 ARG A CA 1
ATOM 729 C C . ARG A 1 91 ? -1.391 -7.423 -16.478 1.00 94.38 91 ARG A C 1
ATOM 731 O O . ARG A 1 91 ? -0.330 -6.821 -16.320 1.00 94.38 91 ARG A O 1
ATOM 738 N N . ASP A 1 92 ? -1.455 -8.748 -16.558 1.00 92.12 92 ASP A N 1
ATOM 739 C CA . ASP A 1 92 ? -0.299 -9.644 -16.426 1.00 92.12 92 ASP A CA 1
ATOM 740 C C . ASP A 1 92 ? 0.745 -9.451 -17.537 1.00 92.12 92 ASP A C 1
ATOM 742 O O . ASP A 1 92 ? 1.945 -9.506 -17.281 1.00 92.12 92 ASP A O 1
ATOM 746 N N . ASN A 1 93 ? 0.302 -9.128 -18.750 1.00 93.31 93 ASN A N 1
ATOM 747 C CA . ASN A 1 93 ? 1.158 -8.829 -19.896 1.00 93.31 93 ASN A CA 1
ATOM 748 C C . ASN A 1 93 ? 1.928 -7.492 -19.793 1.00 93.31 93 ASN A C 1
ATOM 750 O O . ASN A 1 93 ? 2.865 -7.283 -20.564 1.00 93.31 93 ASN A O 1
ATOM 754 N N . GLU A 1 94 ? 1.569 -6.600 -18.864 1.00 91.88 94 GLU A N 1
ATOM 755 C CA . GLU A 1 94 ? 2.251 -5.315 -18.623 1.00 91.88 94 GLU A CA 1
ATOM 756 C C . GLU A 1 94 ? 3.193 -5.354 -17.404 1.00 91.88 94 GLU A C 1
ATOM 758 O O . GLU A 1 94 ? 3.925 -4.399 -17.140 1.00 91.88 94 GLU A O 1
ATOM 763 N N . VAL A 1 95 ? 3.216 -6.463 -16.661 1.00 93.12 95 VAL A N 1
ATOM 764 C CA . VAL A 1 95 ? 3.962 -6.603 -15.407 1.00 93.12 95 VAL A CA 1
ATOM 765 C C . VAL A 1 95 ? 5.019 -7.696 -15.548 1.00 93.12 95 VAL A C 1
ATOM 767 O O . VAL A 1 95 ? 4.739 -8.885 -15.450 1.00 93.12 95 VAL A O 1
ATOM 770 N N . SER A 1 96 ? 6.274 -7.288 -15.737 1.00 92.31 96 SER A N 1
ATOM 771 C CA . SER A 1 96 ? 7.420 -8.207 -15.733 1.00 92.31 96 SER A CA 1
ATOM 772 C C . SER A 1 96 ? 7.922 -8.510 -14.313 1.00 92.31 96 SER A C 1
ATOM 774 O O . SER A 1 96 ? 7.590 -7.819 -13.346 1.00 92.31 96 SER A O 1
ATOM 776 N N . ASP A 1 97 ? 8.796 -9.509 -14.161 1.00 89.00 97 ASP A N 1
ATOM 777 C CA . ASP A 1 97 ? 9.364 -9.879 -12.854 1.00 89.00 97 ASP A CA 1
ATOM 778 C C . ASP A 1 97 ? 10.118 -8.734 -12.161 1.00 89.00 97 ASP A C 1
ATOM 780 O O . ASP A 1 97 ? 10.113 -8.645 -10.929 1.00 89.00 97 ASP A O 1
ATOM 784 N N . GLY A 1 98 ? 10.741 -7.846 -12.942 1.00 91.25 98 GLY A N 1
ATOM 785 C CA . GLY A 1 98 ? 11.458 -6.662 -12.461 1.00 91.25 98 GLY A CA 1
ATOM 786 C C . GLY A 1 98 ? 10.570 -5.439 -12.217 1.00 91.25 98 GLY A C 1
ATOM 787 O O . GLY A 1 98 ? 11.070 -4.409 -11.771 1.00 91.25 98 GLY A O 1
ATOM 788 N N . HIS A 1 99 ? 9.269 -5.526 -12.503 1.00 94.12 99 HIS A N 1
ATOM 789 C CA . HIS A 1 99 ? 8.347 -4.408 -12.346 1.00 94.12 99 HIS A CA 1
ATOM 790 C C . HIS A 1 99 ? 8.183 -4.007 -10.866 1.00 94.12 99 HIS A C 1
ATOM 792 O O . HIS A 1 99 ? 8.229 -4.844 -9.954 1.00 94.12 99 HIS A O 1
ATOM 798 N N . ILE A 1 100 ? 7.970 -2.711 -10.610 1.00 94.88 100 ILE A N 1
ATOM 799 C CA . ILE A 1 100 ? 7.827 -2.170 -9.246 1.00 94.88 100 ILE A CA 1
ATOM 800 C C . ILE A 1 100 ? 6.627 -2.780 -8.512 1.00 94.88 100 ILE A C 1
ATOM 802 O O . ILE A 1 100 ? 6.733 -3.108 -7.330 1.00 94.88 100 ILE A O 1
ATOM 806 N N . PHE A 1 101 ? 5.532 -3.034 -9.234 1.00 95.56 101 PHE A N 1
ATOM 807 C CA . PHE A 1 101 ? 4.359 -3.739 -8.715 1.00 95.56 101 PHE A CA 1
ATOM 808 C C . PHE A 1 101 ? 4.706 -5.166 -8.267 1.00 95.56 101 PHE A C 1
ATOM 810 O O . PHE A 1 101 ? 4.428 -5.524 -7.125 1.00 95.56 101 PHE A O 1
ATOM 817 N N . SER A 1 102 ? 5.406 -5.950 -9.097 1.00 94.44 102 SER A N 1
ATOM 818 C CA . SER A 1 102 ? 5.848 -7.315 -8.757 1.00 94.44 102 SER A CA 1
ATOM 819 C C . SER A 1 102 ? 6.688 -7.337 -7.484 1.00 94.44 102 SER A C 1
ATOM 821 O O . SER A 1 102 ? 6.529 -8.201 -6.622 1.00 94.44 102 SER A O 1
ATOM 823 N N . THR A 1 103 ? 7.574 -6.353 -7.335 1.00 94.19 103 THR A N 1
ATOM 824 C CA . THR A 1 103 ? 8.409 -6.212 -6.139 1.00 94.19 103 THR A CA 1
ATOM 825 C C . THR A 1 103 ? 7.582 -5.857 -4.904 1.00 94.19 103 THR A C 1
ATOM 827 O O . THR A 1 103 ? 7.786 -6.461 -3.848 1.00 94.19 103 THR A O 1
ATOM 830 N N . ALA A 1 104 ? 6.619 -4.942 -5.029 1.00 93.75 104 ALA A N 1
ATOM 831 C CA . ALA A 1 104 ? 5.709 -4.588 -3.944 1.00 93.75 104 ALA A CA 1
ATOM 832 C C . ALA A 1 104 ? 4.846 -5.784 -3.504 1.00 93.75 104 ALA A C 1
ATOM 834 O O . ALA A 1 104 ? 4.763 -6.067 -2.308 1.00 93.75 104 ALA A O 1
ATOM 835 N N . VAL A 1 105 ? 4.278 -6.541 -4.449 1.00 92.81 105 VAL A N 1
ATOM 836 C CA . VAL A 1 105 ? 3.475 -7.741 -4.162 1.00 92.81 105 VAL A CA 1
ATOM 837 C C . VAL A 1 105 ? 4.307 -8.798 -3.438 1.00 92.81 105 VAL A C 1
ATOM 839 O O . VAL A 1 105 ? 3.885 -9.276 -2.386 1.00 92.81 105 VAL A O 1
ATOM 842 N N . ARG A 1 106 ? 5.521 -9.106 -3.919 1.00 92.81 106 ARG A N 1
ATOM 843 C CA . ARG A 1 106 ? 6.436 -10.041 -3.233 1.00 92.81 106 ARG A CA 1
ATOM 844 C C . ARG A 1 106 ? 6.757 -9.594 -1.811 1.00 92.81 106 ARG A C 1
ATOM 846 O O . ARG A 1 106 ? 6.808 -10.414 -0.894 1.00 92.81 106 ARG A O 1
ATOM 853 N N . HIS A 1 107 ? 6.953 -8.293 -1.607 1.00 92.25 107 HIS A N 1
ATOM 854 C CA . HIS A 1 107 ? 7.181 -7.760 -0.272 1.00 92.25 107 HIS A CA 1
ATOM 855 C C . HIS A 1 107 ? 5.970 -7.994 0.637 1.00 92.25 107 HIS A C 1
ATOM 857 O O . HIS A 1 107 ? 6.151 -8.474 1.752 1.00 92.25 107 HIS A O 1
ATOM 863 N N . ILE A 1 108 ? 4.745 -7.736 0.173 1.00 92.00 108 ILE A N 1
ATOM 864 C CA . ILE A 1 108 ? 3.528 -7.978 0.965 1.00 92.00 108 ILE A CA 1
ATOM 865 C C . ILE A 1 108 ? 3.350 -9.481 1.247 1.00 92.00 108 ILE A C 1
ATOM 867 O O . ILE A 1 108 ? 3.068 -9.855 2.384 1.00 92.00 108 ILE A O 1
ATOM 871 N N . GLN A 1 109 ? 3.603 -10.350 0.264 1.00 91.31 109 GLN A N 1
ATOM 872 C CA . GLN A 1 109 ? 3.557 -11.810 0.436 1.00 91.31 109 GLN A CA 1
ATOM 873 C C . GLN A 1 109 ? 4.518 -12.301 1.531 1.00 91.31 109 GLN A C 1
ATOM 875 O O . GLN A 1 109 ? 4.182 -13.213 2.283 1.00 91.31 109 GLN A O 1
ATOM 880 N N . SER A 1 110 ? 5.681 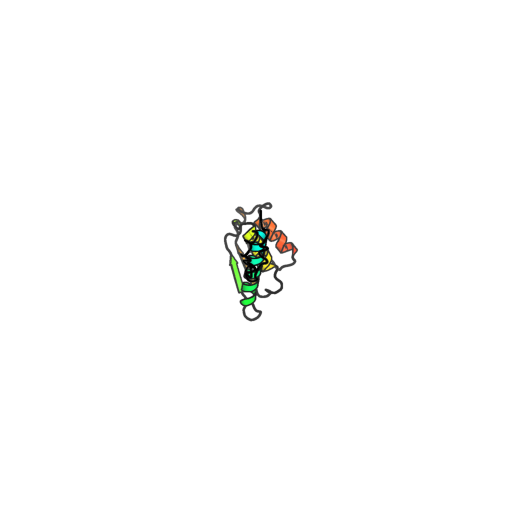-11.657 1.691 1.00 92.19 110 SER A N 1
ATOM 881 C CA . SER A 1 110 ? 6.633 -11.988 2.764 1.00 92.19 110 SER A CA 1
ATOM 882 C C . SER A 1 110 ? 6.133 -11.661 4.180 1.00 92.19 110 SER A C 1
ATOM 884 O O . SER A 1 110 ? 6.684 -12.170 5.152 1.00 92.19 110 SER A O 1
ATOM 886 N N . GLN A 1 111 ? 5.097 -10.824 4.316 1.00 88.50 111 GLN A N 1
ATOM 887 C CA . GLN A 1 111 ? 4.562 -10.370 5.608 1.00 88.50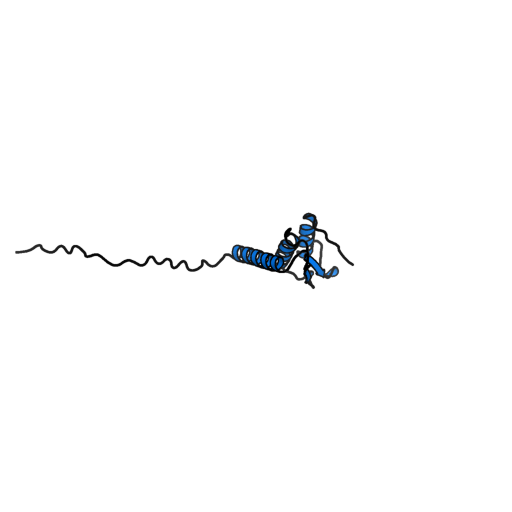 111 GLN A CA 1
ATOM 888 C C . GLN A 1 111 ? 3.479 -11.302 6.184 1.00 88.50 111 GLN A C 1
ATOM 890 O O . GLN A 1 111 ? 2.809 -10.938 7.148 1.00 88.50 111 GLN A O 1
ATOM 895 N N . ASN A 1 112 ? 3.311 -12.505 5.617 1.00 84.69 112 ASN A N 1
ATOM 896 C CA . ASN A 1 112 ? 2.333 -13.513 6.048 1.00 84.69 112 ASN A CA 1
ATOM 897 C C . ASN A 1 112 ? 0.877 -12.998 6.064 1.00 84.69 112 ASN A C 1
ATOM 899 O O . ASN A 1 112 ? 0.075 -13.356 6.928 1.00 84.69 112 ASN A O 1
ATOM 903 N N . ILE A 1 113 ? 0.547 -12.125 5.109 1.00 87.81 113 ILE A N 1
ATOM 904 C CA . ILE A 1 113 ? -0.807 -11.609 4.889 1.00 87.81 113 ILE A CA 1
ATOM 905 C C . ILE A 1 113 ? -1.511 -12.541 3.898 1.00 87.81 113 ILE A C 1
ATOM 907 O O . ILE A 1 113 ? -0.910 -12.876 2.874 1.00 87.81 113 ILE A O 1
ATOM 911 N N . PRO A 1 114 ? -2.767 -12.955 4.152 1.00 89.56 114 PRO A N 1
ATOM 912 C CA . PRO A 1 114 ? -3.528 -13.741 3.191 1.00 89.56 114 PRO A CA 1
ATOM 913 C C . PRO A 1 114 ? -3.666 -12.987 1.866 1.00 89.56 114 PRO A C 1
ATOM 915 O O . PRO A 1 114 ? -4.264 -11.914 1.812 1.00 89.56 114 PRO A O 1
ATOM 918 N N . ILE A 1 115 ? -3.111 -13.556 0.800 1.00 92.12 115 ILE A N 1
ATOM 919 C CA . ILE A 1 115 ? -3.230 -13.050 -0.568 1.00 92.12 115 ILE A CA 1
ATOM 920 C C . ILE A 1 115 ? -3.733 -14.194 -1.437 1.00 92.12 115 ILE A C 1
ATOM 922 O O . ILE A 1 115 ? -3.232 -15.315 -1.351 1.00 92.12 115 ILE A O 1
ATOM 926 N N . ALA A 1 116 ? -4.705 -13.889 -2.289 1.00 92.94 116 ALA A N 1
ATOM 927 C CA . ALA A 1 116 ? -5.179 -14.781 -3.330 1.00 92.94 116 ALA A CA 1
ATOM 928 C C . ALA A 1 116 ? -5.049 -14.069 -4.677 1.00 92.94 116 ALA A C 1
ATOM 930 O O . ALA A 1 116 ? -5.482 -12.927 -4.815 1.00 92.94 116 ALA A O 1
ATOM 931 N N . ASN A 1 117 ? -4.469 -14.760 -5.655 1.00 90.94 117 ASN A N 1
ATOM 932 C CA . ASN A 1 117 ? -4.482 -14.329 -7.047 1.00 90.94 117 ASN A CA 1
ATOM 933 C C . ASN A 1 117 ? -5.628 -15.054 -7.752 1.00 90.94 117 ASN A C 1
ATOM 935 O O . ASN A 1 117 ? -5.787 -16.264 -7.584 1.00 90.94 117 ASN A O 1
ATOM 939 N N . ILE A 1 118 ? -6.422 -14.310 -8.513 1.00 88.12 118 ILE A N 1
ATOM 940 C CA . ILE A 1 118 ? -7.543 -14.837 -9.291 1.00 88.12 118 ILE A CA 1
ATOM 941 C C . ILE A 1 118 ? -7.207 -14.566 -10.757 1.00 88.12 118 ILE A C 1
ATOM 943 O O . ILE A 1 118 ? -6.939 -13.418 -11.107 1.00 88.12 118 ILE A O 1
ATOM 947 N N . HIS A 1 119 ? -7.169 -15.630 -11.559 1.00 80.00 119 HIS A N 1
ATOM 948 C CA . HIS A 1 119 ? -6.899 -15.602 -12.998 1.00 80.00 119 HIS A CA 1
ATOM 949 C C . HIS A 1 119 ? -8.181 -15.893 -13.773 1.00 80.00 119 HIS A C 1
ATOM 951 O O . HIS A 1 119 ? -8.939 -16.782 -13.317 1.00 80.00 119 HIS A O 1
#